Protein AF-A0A820HJA4-F1 (afdb_monomer_lite)

Radius of gyration: 14.68 Å; chains: 1; bounding box: 36×21×40 Å

Organism: NCBI:txid392033

Sequence (76 aa):
EQMKKAGFIDTYQHGETPTFNGFRLTGYGPKIDFIWISLNSVYRVEGETKVDDYHDKDGFFPSDHFPVYTDLIYTE

pLDDT: mean 87.02, std 9.0, range [59.41, 96.31]

Structure (mmCIF, N/CA/C/O backbone):
data_AF-A0A820HJA4-F1
#
_entry.id   AF-A0A820HJA4-F1
#
loop_
_atom_site.group_PDB
_atom_site.id
_atom_site.type_symbol
_atom_site.label_atom_id
_atom_site.label_alt_id
_atom_site.label_comp_id
_atom_site.label_asym_id
_atom_site.label_entity_id
_atom_site.label_seq_id
_atom_site.pdbx_PDB_ins_code
_atom_site.Cartn_x
_atom_site.Cartn_y
_atom_site.Cartn_z
_atom_site.occupancy
_atom_site.B_iso_or_equiv
_atom_site.auth_seq_id
_atom_site.auth_comp_id
_atom_site.auth_asym_id
_atom_site.auth_atom_id
_atom_site.pdbx_PDB_model_num
ATOM 1 N N . GLU A 1 1 ? 6.688 7.606 10.623 1.00 77.81 1 GLU A N 1
ATOM 2 C CA . GLU A 1 1 ? 6.541 7.983 12.053 1.00 77.81 1 GLU A CA 1
ATOM 3 C C . GLU A 1 1 ? 5.363 8.896 12.387 1.00 77.81 1 GLU A C 1
ATOM 5 O O . GLU A 1 1 ? 4.607 8.538 13.280 1.00 77.81 1 GLU A O 1
ATOM 10 N N . GLN A 1 2 ? 5.145 10.032 11.713 1.00 90.88 2 GLN A N 1
ATOM 11 C CA . GLN A 1 2 ? 4.001 10.909 12.041 1.00 90.88 2 GLN A CA 1
ATOM 12 C C . GLN A 1 2 ? 2.639 10.214 11.857 1.00 90.88 2 GLN A C 1
ATOM 14 O O . GLN A 1 2 ? 1.821 10.252 12.769 1.00 90.88 2 GLN A O 1
ATOM 19 N N . MET A 1 3 ? 2.442 9.490 10.748 1.00 93.19 3 MET A N 1
ATOM 20 C CA . MET A 1 3 ? 1.212 8.720 10.489 1.00 93.19 3 MET A CA 1
ATOM 21 C C . MET A 1 3 ? 0.933 7.667 11.570 1.00 93.19 3 MET A C 1
ATOM 23 O O . MET A 1 3 ? -0.173 7.591 12.094 1.00 93.19 3 MET A O 1
ATOM 27 N N . LYS A 1 4 ? 1.964 6.917 11.980 1.00 90.62 4 LYS A N 1
ATOM 28 C CA . LYS A 1 4 ? 1.863 5.934 13.069 1.00 90.62 4 LYS A CA 1
ATOM 29 C C . LYS A 1 4 ? 1.443 6.592 14.387 1.00 90.62 4 LYS A C 1
ATOM 31 O O . LYS A 1 4 ? 0.528 6.114 15.047 1.00 90.62 4 LYS A O 1
ATOM 36 N N . LYS A 1 5 ? 2.058 7.729 14.744 1.00 95.19 5 LYS A N 1
ATOM 37 C CA . LYS A 1 5 ? 1.684 8.511 15.940 1.00 95.19 5 LYS A CA 1
ATOM 38 C C . LYS A 1 5 ? 0.260 9.067 15.866 1.00 95.19 5 LYS A C 1
ATOM 40 O O . LYS A 1 5 ? -0.384 9.194 16.898 1.00 95.19 5 LYS A O 1
ATOM 45 N N . ALA A 1 6 ? -0.227 9.372 14.666 1.00 95.19 6 ALA A N 1
ATOM 46 C CA . ALA A 1 6 ? -1.597 9.814 14.421 1.00 95.19 6 ALA A CA 1
ATOM 47 C C . ALA A 1 6 ? -2.620 8.660 14.405 1.00 95.19 6 ALA A C 1
ATOM 49 O O . ALA A 1 6 ? -3.792 8.889 14.119 1.00 95.19 6 ALA A O 1
ATOM 50 N N . GLY A 1 7 ? -2.197 7.428 14.707 1.00 96.25 7 GLY A N 1
ATOM 51 C CA . GLY A 1 7 ? -3.081 6.270 14.780 1.00 96.25 7 GLY A CA 1
ATOM 52 C C . GLY A 1 7 ? -3.402 5.647 13.423 1.00 96.25 7 GLY A C 1
ATOM 53 O O . GLY A 1 7 ? -4.478 5.080 13.267 1.00 96.25 7 GLY A O 1
ATOM 54 N N . PHE A 1 8 ? -2.497 5.744 12.446 1.00 95.12 8 PHE A N 1
ATOM 55 C CA . PHE A 1 8 ? -2.621 5.063 11.157 1.00 95.12 8 PHE A CA 1
ATOM 56 C C . PHE A 1 8 ? -1.643 3.892 11.036 1.00 95.12 8 PHE A C 1
ATOM 58 O O . PHE A 1 8 ? -0.493 3.967 11.475 1.00 95.12 8 PHE A O 1
ATOM 65 N N . ILE A 1 9 ? -2.087 2.832 10.367 1.00 91.81 9 ILE A N 1
ATOM 66 C CA . ILE A 1 9 ? -1.270 1.691 9.958 1.00 91.81 9 ILE A CA 1
ATOM 67 C C . ILE A 1 9 ? -0.950 1.835 8.467 1.00 91.81 9 ILE A C 1
ATOM 69 O O . ILE A 1 9 ? -1.859 2.031 7.662 1.00 91.81 9 ILE A O 1
ATOM 73 N N . ASP A 1 10 ? 0.331 1.717 8.103 1.00 91.00 10 ASP A N 1
ATOM 74 C CA . ASP A 1 10 ? 0.727 1.449 6.711 1.00 91.00 10 ASP A CA 1
ATOM 75 C C . ASP A 1 10 ? 0.297 0.022 6.378 1.00 91.00 10 ASP A C 1
ATOM 77 O O . ASP A 1 10 ? 0.804 -0.925 6.982 1.00 91.00 10 ASP A O 1
ATOM 81 N N . THR A 1 11 ? -0.651 -0.120 5.456 1.00 89.62 11 THR A N 1
ATOM 82 C CA . THR A 1 11 ? -1.167 -1.425 5.011 1.00 89.62 11 THR A CA 1
ATOM 83 C C . THR A 1 11 ? -0.105 -2.233 4.266 1.00 89.62 11 THR A C 1
ATOM 85 O O . THR A 1 11 ? -0.215 -3.447 4.133 1.00 89.62 11 THR A O 1
ATOM 88 N N . TYR A 1 12 ? 0.966 -1.569 3.834 1.00 85.81 12 TYR A N 1
ATOM 89 C CA . TYR A 1 12 ? 2.029 -2.138 3.035 1.00 85.81 12 TYR A CA 1
ATOM 90 C C . TYR A 1 12 ? 3.273 -2.507 3.867 1.00 85.81 12 TYR A C 1
ATOM 92 O O . TYR A 1 12 ? 4.407 -2.389 3.405 1.00 85.81 12 TYR A O 1
ATOM 100 N N . GLN A 1 13 ? 3.088 -2.905 5.132 1.00 68.81 13 GLN A N 1
ATOM 101 C CA . GLN A 1 13 ? 4.191 -3.177 6.071 1.00 68.81 13 GLN A CA 1
ATOM 102 C C . GLN A 1 13 ? 4.983 -4.460 5.794 1.00 68.81 13 GLN A C 1
ATOM 104 O O . GLN A 1 13 ? 6.098 -4.581 6.295 1.00 68.81 13 GLN A O 1
ATOM 109 N N . HIS A 1 14 ? 4.438 -5.392 5.011 1.00 60.44 14 HIS A N 1
ATOM 110 C CA . HIS A 1 14 ? 5.050 -6.706 4.782 1.00 60.44 14 HIS A CA 1
ATOM 111 C C . HIS A 1 14 ? 5.757 -6.852 3.425 1.00 60.44 14 HIS A C 1
ATOM 113 O O . HIS A 1 14 ? 6.399 -7.871 3.193 1.00 60.44 14 HIS A O 1
ATOM 119 N N . GLY A 1 15 ? 5.695 -5.833 2.560 1.00 61.41 15 GLY A N 1
ATOM 120 C CA . GLY A 1 15 ? 6.338 -5.844 1.247 1.00 61.41 15 GLY A CA 1
ATOM 121 C C . GLY A 1 15 ? 7.389 -4.746 1.104 1.00 61.41 15 GLY A C 1
ATOM 122 O O . GLY A 1 15 ? 7.106 -3.570 1.336 1.00 61.41 15 GLY A O 1
ATOM 123 N N . GLU A 1 16 ? 8.594 -5.129 0.680 1.00 69.69 16 GLU A N 1
ATOM 124 C CA . GLU A 1 16 ? 9.598 -4.196 0.147 1.00 69.69 16 GLU A CA 1
ATOM 125 C C . GLU A 1 16 ? 9.441 -3.987 -1.368 1.00 69.69 16 GLU A C 1
ATOM 127 O O . GLU A 1 16 ? 10.307 -3.374 -1.989 1.00 69.69 16 GLU A O 1
ATOM 132 N N . THR A 1 17 ? 8.354 -4.484 -1.979 1.00 85.38 17 THR A N 1
ATOM 133 C CA . THR A 1 17 ? 8.172 -4.382 -3.429 1.00 85.38 17 THR A CA 1
ATOM 134 C C . THR A 1 17 ? 8.147 -2.901 -3.843 1.00 85.38 17 THR A C 1
ATOM 136 O O . THR A 1 17 ? 7.387 -2.091 -3.295 1.00 85.38 17 THR A O 1
ATOM 139 N N . PRO A 1 18 ? 9.012 -2.491 -4.776 1.00 89.44 18 PRO A N 1
ATOM 140 C CA . PRO A 1 18 ? 9.055 -1.103 -5.203 1.00 89.44 18 PRO A CA 1
ATOM 141 C C . PRO A 1 18 ? 7.747 -0.653 -5.835 1.00 89.44 18 PRO A C 1
ATOM 143 O O . PRO A 1 18 ? 7.065 -1.438 -6.482 1.00 89.44 18 PRO A O 1
ATOM 146 N N . THR A 1 19 ? 7.417 0.623 -5.654 1.00 92.25 19 THR A N 1
ATOM 147 C CA . THR A 1 19 ? 6.238 1.253 -6.272 1.00 92.25 19 THR A CA 1
ATOM 148 C C . THR A 1 19 ? 6.641 2.227 -7.369 1.00 92.25 19 THR A C 1
ATOM 150 O O . THR A 1 19 ? 5.796 2.911 -7.930 1.00 92.25 19 THR A O 1
ATOM 153 N N . PHE A 1 20 ? 7.940 2.313 -7.658 1.00 90.69 20 PHE A N 1
ATOM 154 C CA . PHE A 1 20 ? 8.510 3.270 -8.585 1.00 90.69 20 PHE A CA 1
ATOM 155 C C . PHE A 1 20 ? 9.624 2.635 -9.415 1.00 90.69 20 PHE A C 1
ATOM 157 O O . PHE A 1 20 ? 10.468 1.910 -8.885 1.00 90.69 20 PHE A O 1
ATOM 164 N N . ASN A 1 21 ? 9.679 2.970 -10.699 1.00 88.12 21 ASN A N 1
ATOM 165 C CA . ASN A 1 21 ? 10.758 2.631 -11.616 1.00 88.12 21 ASN A CA 1
ATOM 166 C C . ASN A 1 21 ? 11.031 3.824 -12.541 1.00 88.12 21 ASN A C 1
ATOM 168 O O . ASN A 1 21 ? 10.290 4.097 -13.482 1.00 88.12 21 ASN A O 1
ATOM 172 N N . GLY A 1 22 ? 12.103 4.563 -12.264 1.00 83.69 22 GLY A N 1
ATOM 173 C CA . GLY A 1 22 ? 12.393 5.794 -12.990 1.00 83.69 22 GLY A CA 1
ATOM 174 C C . GLY A 1 22 ? 12.845 5.527 -14.427 1.00 83.69 22 GLY A C 1
ATOM 175 O O . GLY A 1 22 ? 13.758 4.746 -14.659 1.00 83.69 22 GLY A O 1
ATOM 176 N N . PHE A 1 23 ? 12.324 6.282 -15.397 1.00 81.56 23 PHE A N 1
ATOM 177 C CA . PHE A 1 23 ? 12.617 6.086 -16.829 1.00 81.56 23 PHE A CA 1
ATOM 178 C C . PHE A 1 23 ? 14.104 6.149 -17.235 1.00 81.56 23 PHE A C 1
ATOM 180 O O . PHE A 1 23 ? 14.465 5.732 -18.332 1.00 81.56 23 PHE A O 1
ATOM 187 N N . ARG A 1 24 ? 14.971 6.730 -16.394 1.00 76.69 24 ARG A N 1
ATOM 188 C CA . ARG A 1 24 ? 16.403 6.929 -16.690 1.00 76.69 24 ARG A CA 1
ATOM 189 C C . ARG A 1 24 ? 17.315 5.850 -16.111 1.00 76.69 24 ARG A C 1
ATOM 191 O O . ARG A 1 24 ? 18.461 5.759 -16.541 1.00 76.69 24 ARG A O 1
ATOM 198 N N . LEU A 1 25 ? 16.854 5.095 -15.117 1.00 63.81 25 LEU A N 1
ATOM 199 C CA . LEU A 1 25 ? 17.647 4.087 -14.420 1.00 63.81 25 LEU A CA 1
ATOM 200 C C . LEU A 1 25 ? 16.926 2.753 -14.560 1.00 63.81 25 LEU A C 1
ATOM 202 O O . LEU A 1 25 ? 15.795 2.610 -14.121 1.00 63.81 25 LEU A O 1
ATOM 206 N N . THR A 1 26 ? 17.573 1.776 -15.185 1.00 59.41 26 THR A N 1
ATOM 207 C CA . THR A 1 26 ? 17.020 0.425 -15.287 1.00 59.41 26 THR A CA 1
ATOM 208 C C . THR A 1 26 ? 17.074 -0.258 -13.922 1.00 59.41 26 THR A C 1
ATOM 210 O O . THR A 1 26 ? 18.170 -0.523 -13.423 1.00 59.41 26 THR A O 1
ATOM 213 N N . GLY A 1 27 ? 15.913 -0.563 -13.343 1.00 66.81 27 GLY A N 1
ATOM 214 C CA . GLY A 1 27 ? 15.781 -1.375 -12.132 1.00 66.81 27 GLY A CA 1
ATOM 215 C C . GLY A 1 27 ? 14.697 -0.849 -11.196 1.00 66.81 27 GLY A C 1
ATOM 216 O O . GLY A 1 27 ? 14.510 0.359 -11.082 1.00 66.81 27 GLY A O 1
ATOM 217 N N . TYR A 1 28 ? 14.004 -1.761 -10.507 1.00 76.62 28 TYR A N 1
ATOM 218 C CA . TYR A 1 28 ? 12.992 -1.405 -9.514 1.00 76.62 28 TYR A CA 1
ATOM 219 C C . TYR A 1 28 ? 13.574 -0.425 -8.472 1.00 76.62 28 TYR A C 1
ATOM 221 O O . TYR A 1 28 ? 14.612 -0.693 -7.863 1.00 76.62 28 TYR A O 1
ATOM 229 N N . GLY A 1 29 ? 12.927 0.732 -8.323 1.00 85.19 29 GLY A N 1
ATOM 230 C CA . GLY A 1 29 ? 13.356 1.852 -7.487 1.00 85.19 29 GLY A CA 1
ATOM 231 C C . GLY A 1 29 ? 12.866 1.749 -6.037 1.00 85.19 29 GLY A C 1
ATOM 232 O O . GLY A 1 29 ? 12.764 0.653 -5.493 1.00 85.19 29 GLY A O 1
ATOM 233 N N . PRO A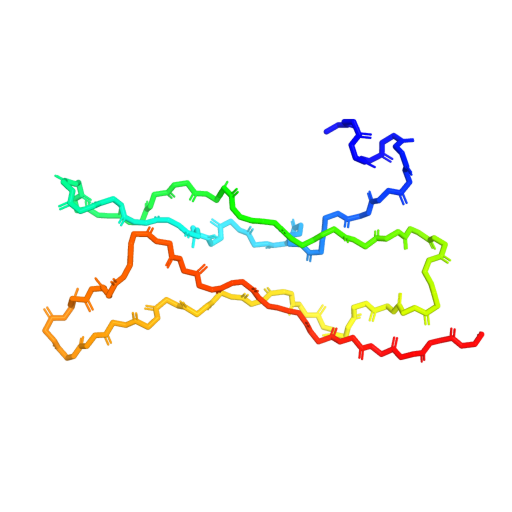 1 30 ? 12.602 2.873 -5.347 1.00 89.62 30 PRO A N 1
ATOM 234 C CA . PRO A 1 30 ? 12.097 2.838 -3.979 1.00 89.62 30 PRO A CA 1
ATOM 235 C C . PRO A 1 30 ? 10.587 2.548 -3.903 1.00 89.62 30 PRO A C 1
ATOM 237 O O . PRO A 1 30 ? 9.826 2.770 -4.843 1.00 89.62 30 PRO A O 1
ATOM 240 N N . LYS A 1 31 ? 10.138 2.126 -2.719 1.00 90.06 31 LYS A N 1
ATOM 241 C CA . LYS A 1 31 ? 8.736 2.209 -2.291 1.00 90.06 31 LYS A CA 1
ATOM 242 C C . LYS A 1 31 ? 8.457 3.636 -1.810 1.00 90.06 31 LYS A C 1
ATOM 244 O O . LYS A 1 31 ? 8.983 4.047 -0.772 1.00 90.06 31 LYS A O 1
ATOM 249 N N . ILE A 1 32 ? 7.651 4.385 -2.558 1.00 90.94 32 ILE A N 1
ATOM 250 C CA . ILE A 1 32 ? 7.288 5.779 -2.238 1.00 90.94 32 ILE A CA 1
ATOM 251 C C . ILE A 1 32 ? 5.779 6.045 -2.259 1.00 90.94 32 ILE A C 1
ATOM 253 O O . ILE A 1 32 ? 5.352 7.120 -1.840 1.00 90.94 32 ILE A O 1
ATOM 257 N N . ASP A 1 33 ? 4.983 5.054 -2.651 1.00 91.38 33 ASP A N 1
ATOM 258 C CA . ASP A 1 33 ? 3.525 5.093 -2.636 1.00 91.38 33 ASP A CA 1
ATOM 259 C C . ASP A 1 33 ? 2.990 4.233 -1.482 1.00 91.38 33 ASP A C 1
ATOM 261 O O . ASP A 1 33 ? 3.515 3.157 -1.178 1.00 91.38 33 ASP A O 1
ATOM 265 N N . PHE A 1 34 ? 1.960 4.726 -0.790 1.00 90.94 34 PHE A N 1
ATOM 266 C CA . PHE A 1 34 ? 1.476 4.130 0.456 1.00 90.94 34 PHE A CA 1
ATOM 267 C C . PHE A 1 34 ? -0.045 4.207 0.568 1.00 90.94 34 PHE A C 1
ATOM 269 O O . PHE A 1 34 ? -0.650 5.222 0.224 1.00 90.94 34 PHE A O 1
ATOM 276 N N . ILE A 1 35 ? -0.642 3.185 1.181 1.00 92.25 35 ILE A N 1
ATOM 277 C CA . ILE A 1 35 ? -2.035 3.207 1.635 1.00 92.25 35 ILE A CA 1
ATOM 278 C C . ILE A 1 35 ? -2.029 3.114 3.159 1.00 92.25 35 ILE A C 1
ATOM 280 O O . ILE A 1 35 ? -1.554 2.130 3.731 1.00 92.25 35 ILE A O 1
ATOM 284 N N . TRP A 1 36 ? -2.579 4.137 3.813 1.00 93.38 36 TRP A N 1
ATOM 285 C CA . TRP A 1 36 ? -2.685 4.218 5.267 1.00 93.38 36 TRP A CA 1
ATOM 286 C C . TRP A 1 36 ? -4.137 4.065 5.702 1.00 93.38 36 TRP A C 1
ATOM 288 O O . TRP A 1 36 ? -5.012 4.758 5.186 1.00 93.38 36 TRP A O 1
ATOM 298 N N . ILE A 1 37 ? -4.385 3.222 6.702 1.00 93.88 37 ILE A N 1
ATOM 299 C CA . ILE A 1 37 ? -5.712 3.058 7.302 1.00 93.88 37 ILE A CA 1
ATOM 300 C C . ILE A 1 37 ? -5.694 3.482 8.767 1.00 93.88 37 ILE A C 1
ATOM 302 O O . ILE A 1 37 ? -4.753 3.184 9.502 1.00 93.88 37 ILE A O 1
ATOM 306 N N . SER A 1 38 ? -6.727 4.205 9.199 1.00 94.88 38 SER A N 1
ATOM 307 C CA . SER A 1 38 ? -6.876 4.582 10.607 1.00 94.88 38 SER A CA 1
ATOM 308 C C . SER A 1 38 ? -7.149 3.347 11.466 1.00 94.88 38 SER A C 1
ATOM 310 O O . SER A 1 38 ? -7.953 2.489 11.100 1.00 94.88 38 SER A O 1
ATOM 312 N N . LEU A 1 39 ? -6.540 3.280 12.650 1.00 93.00 39 LEU A N 1
ATOM 313 C CA . LEU A 1 39 ? -6.823 2.255 13.659 1.00 93.00 39 LEU A CA 1
ATOM 314 C C . LEU A 1 39 ? -8.302 2.237 14.070 1.00 93.00 39 LEU A C 1
ATOM 316 O O . LEU A 1 39 ? -8.837 1.167 14.366 1.00 93.00 39 LEU A O 1
ATOM 320 N N . ASN A 1 40 ? -8.958 3.399 14.008 1.00 94.38 40 ASN A N 1
ATOM 321 C CA . ASN A 1 40 ? -10.371 3.593 14.339 1.00 94.38 40 ASN A CA 1
ATOM 322 C C . ASN A 1 40 ? -11.302 3.429 13.123 1.00 94.38 40 ASN A C 1
ATOM 324 O O . ASN A 1 40 ? -12.472 3.794 13.193 1.00 94.38 40 ASN A O 1
ATOM 328 N N . SER A 1 41 ? -10.783 2.952 11.989 1.00 94.19 41 SER A N 1
ATOM 329 C CA . SER A 1 41 ? -11.592 2.671 10.806 1.00 94.19 41 SER A CA 1
ATOM 330 C C . SER A 1 41 ? -12.572 1.525 11.072 1.00 94.19 41 SER A C 1
ATOM 332 O O . SER A 1 41 ? -12.206 0.531 11.697 1.00 94.19 41 SER A O 1
ATOM 334 N N . VAL A 1 42 ? -13.782 1.642 10.518 1.00 95.88 42 VAL A N 1
ATOM 335 C CA . VAL A 1 42 ? -14.762 0.540 10.400 1.00 95.88 42 VA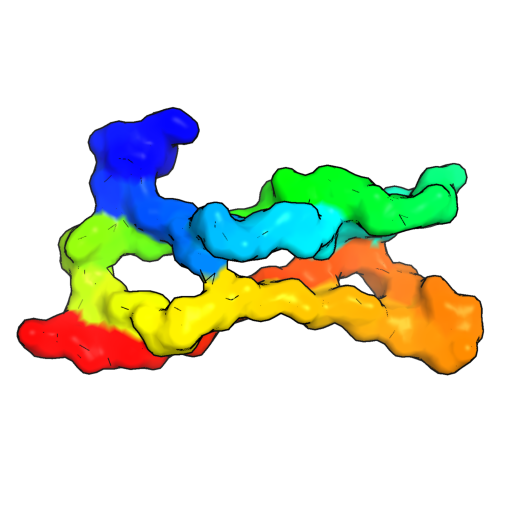L A CA 1
ATOM 336 C C . VAL A 1 42 ? -14.390 -0.458 9.297 1.00 95.88 42 VAL A C 1
ATOM 338 O O . VAL A 1 42 ? -15.105 -1.419 9.052 1.00 95.88 42 VAL A O 1
ATOM 341 N N . TYR A 1 43 ? -13.282 -0.220 8.600 1.00 94.12 43 TYR A N 1
ATOM 342 C CA . TYR A 1 43 ? -12.713 -1.133 7.620 1.00 94.12 43 TYR A CA 1
ATOM 343 C C . TYR A 1 43 ? -11.393 -1.703 8.127 1.00 94.12 43 TYR A C 1
ATOM 345 O O . TYR A 1 43 ? -10.607 -1.008 8.783 1.00 94.12 43 TYR A O 1
ATOM 353 N N . ARG A 1 44 ? -11.118 -2.949 7.751 1.00 91.94 44 ARG A N 1
ATOM 354 C CA . ARG A 1 44 ? -9.831 -3.623 7.927 1.00 91.94 44 ARG A CA 1
ATOM 355 C C . ARG A 1 44 ? -9.307 -4.084 6.576 1.00 91.94 44 ARG A C 1
ATOM 357 O O . ARG A 1 44 ? -10.079 -4.279 5.646 1.00 91.94 44 ARG A O 1
ATOM 364 N N . VAL A 1 45 ? -7.991 -4.237 6.484 1.00 91.19 45 VAL A N 1
ATOM 365 C CA . VAL A 1 45 ? -7.357 -4.828 5.304 1.00 91.19 45 VAL A CA 1
ATOM 366 C C . VAL A 1 45 ? -7.707 -6.310 5.249 1.00 91.19 45 VAL A C 1
ATOM 368 O O . VAL A 1 45 ? -7.547 -7.022 6.241 1.00 91.19 45 VAL A O 1
ATOM 371 N N . GLU A 1 46 ? -8.181 -6.758 4.095 1.00 91.81 46 GLU A N 1
ATOM 372 C CA . GLU A 1 46 ? -8.360 -8.162 3.766 1.00 91.81 46 GLU A CA 1
ATOM 373 C C . GLU A 1 46 ? -7.101 -8.665 3.045 1.00 91.81 46 GLU A C 1
ATOM 375 O O . GLU A 1 46 ? -6.849 -8.347 1.886 1.00 91.81 46 GLU A O 1
ATOM 380 N N . GLY A 1 47 ? -6.278 -9.445 3.749 1.00 88.94 47 GLY A N 1
ATOM 381 C CA . GLY A 1 47 ? -5.036 -9.986 3.196 1.00 88.94 47 GLY A CA 1
ATOM 382 C C . GLY A 1 47 ? -3.887 -8.974 3.166 1.00 88.94 47 GLY A C 1
ATOM 383 O O . GLY A 1 47 ? -3.585 -8.343 4.178 1.00 88.94 47 GLY A O 1
ATOM 384 N N . GLU A 1 48 ? -3.206 -8.875 2.023 1.00 87.75 48 GLU A N 1
ATOM 385 C CA . GLU A 1 48 ? -2.003 -8.056 1.837 1.00 87.75 48 GLU A CA 1
ATOM 386 C C . GLU A 1 48 ? -2.220 -6.967 0.780 1.00 87.75 48 GLU A C 1
ATOM 388 O O . GLU A 1 48 ? -2.922 -7.170 -0.214 1.00 87.75 48 GLU A O 1
ATOM 393 N N . THR A 1 49 ? -1.569 -5.818 0.972 1.00 90.75 49 THR A N 1
ATOM 394 C CA . THR A 1 49 ? -1.479 -4.763 -0.045 1.00 90.75 49 THR A CA 1
ATOM 395 C C . THR A 1 49 ? -0.617 -5.224 -1.216 1.00 90.75 49 THR A C 1
ATOM 397 O O . THR A 1 49 ? 0.478 -5.754 -1.027 1.00 90.75 49 THR A O 1
ATOM 400 N N . LYS A 1 50 ? -1.114 -4.992 -2.428 1.00 90.88 50 LYS A N 1
ATOM 401 C CA . LYS A 1 50 ? -0.544 -5.451 -3.695 1.00 90.88 50 LYS A CA 1
ATOM 402 C C . LYS A 1 50 ? -0.004 -4.267 -4.495 1.00 90.88 50 LYS A C 1
ATOM 404 O O . LYS A 1 50 ? -0.478 -3.137 -4.353 1.00 90.88 50 LYS A O 1
ATOM 409 N N . VAL A 1 51 ? 0.960 -4.561 -5.361 1.00 91.31 51 VAL A N 1
ATOM 410 C CA . VAL A 1 51 ? 1.496 -3.634 -6.362 1.00 91.31 51 VAL A CA 1
ATOM 411 C C . VAL A 1 51 ? 1.238 -4.227 -7.738 1.00 91.31 51 VAL A C 1
ATOM 413 O O . VAL A 1 51 ? 1.495 -5.409 -7.950 1.00 91.31 51 VAL A O 1
ATOM 416 N N . ASP A 1 52 ? 0.704 -3.416 -8.644 1.00 90.81 52 ASP A N 1
ATOM 417 C CA . ASP A 1 52 ? 0.563 -3.764 -10.055 1.00 90.81 52 ASP A CA 1
ATOM 418 C C . ASP A 1 52 ? 1.758 -3.203 -10.830 1.00 90.81 52 ASP A C 1
ATOM 420 O O . ASP A 1 52 ? 1.788 -2.025 -11.182 1.00 90.81 52 ASP A O 1
ATOM 424 N N . ASP A 1 53 ? 2.771 -4.030 -11.072 1.00 84.94 53 ASP A N 1
ATOM 425 C CA . ASP A 1 53 ? 3.947 -3.666 -11.862 1.00 84.94 53 ASP A CA 1
ATOM 426 C C . ASP A 1 53 ? 3.767 -3.989 -13.355 1.00 84.94 53 ASP A C 1
ATOM 428 O O . ASP A 1 53 ? 4.726 -4.340 -14.052 1.00 84.94 53 ASP A O 1
ATOM 432 N N . TYR A 1 54 ? 2.533 -3.867 -13.859 1.00 84.75 54 TYR A N 1
ATOM 433 C CA . TYR A 1 54 ? 2.218 -4.086 -15.263 1.00 84.75 54 TYR A CA 1
ATOM 434 C C . TYR A 1 54 ? 3.190 -3.354 -16.198 1.00 84.75 54 TYR A C 1
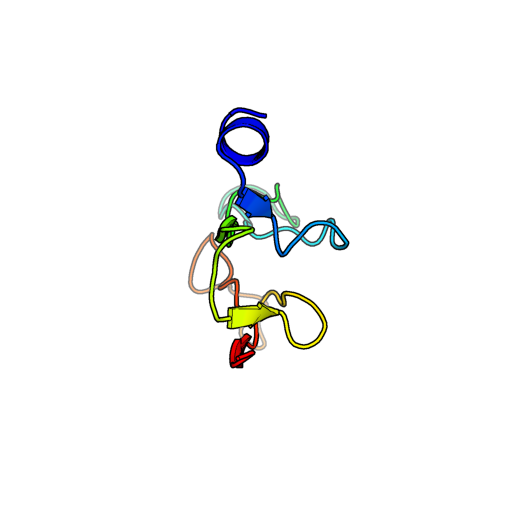ATOM 436 O O . TYR A 1 54 ? 3.370 -2.132 -16.156 1.00 84.75 54 TYR A O 1
ATOM 444 N N . HIS A 1 55 ? 3.747 -4.134 -17.114 1.00 84.31 55 HIS A N 1
ATOM 445 C CA . HIS A 1 55 ? 4.519 -3.689 -18.259 1.00 84.31 55 HIS A CA 1
ATOM 446 C C . HIS A 1 55 ? 4.030 -4.431 -19.498 1.00 84.31 55 HIS A C 1
ATOM 448 O O . HIS A 1 55 ? 3.478 -5.533 -19.415 1.00 84.31 55 HIS A O 1
ATOM 454 N N . ASP A 1 56 ? 4.213 -3.820 -20.665 1.00 84.06 56 ASP A N 1
ATOM 455 C CA . ASP A 1 56 ? 3.921 -4.517 -21.910 1.00 84.06 56 ASP A CA 1
ATOM 456 C C . ASP A 1 56 ? 4.934 -5.646 -22.185 1.00 84.06 56 ASP A C 1
ATOM 458 O O . ASP A 1 56 ? 5.920 -5.848 -21.473 1.00 84.06 56 ASP A O 1
ATOM 462 N N . LYS A 1 57 ? 4.687 -6.402 -23.256 1.00 86.50 57 LYS A N 1
ATOM 463 C CA . LYS A 1 57 ? 5.541 -7.521 -23.689 1.00 86.50 57 LYS A CA 1
ATOM 464 C C . LYS A 1 57 ? 7.002 -7.129 -23.966 1.00 86.50 57 LYS A C 1
ATOM 466 O O . LYS A 1 57 ? 7.853 -8.012 -24.014 1.00 86.50 57 LYS A O 1
ATOM 471 N N . ASP A 1 58 ? 7.264 -5.844 -24.198 1.00 85.62 58 ASP A N 1
ATOM 472 C CA . ASP A 1 58 ? 8.578 -5.296 -24.522 1.00 85.62 58 ASP A CA 1
ATOM 473 C C . ASP A 1 58 ? 9.253 -4.701 -23.264 1.00 85.62 58 ASP A C 1
ATOM 475 O O . ASP A 1 58 ? 10.364 -4.174 -23.338 1.00 85.62 58 ASP A O 1
ATOM 479 N N . GLY A 1 59 ? 8.612 -4.828 -22.092 1.00 80.00 59 GLY A N 1
ATOM 480 C CA . GLY A 1 59 ? 9.114 -4.352 -20.803 1.00 80.00 59 GLY A CA 1
ATOM 481 C C . GLY A 1 59 ? 8.894 -2.858 -20.568 1.00 80.00 59 GLY A C 1
ATOM 482 O O . GLY A 1 59 ? 9.517 -2.288 -19.670 1.00 80.00 59 GLY A O 1
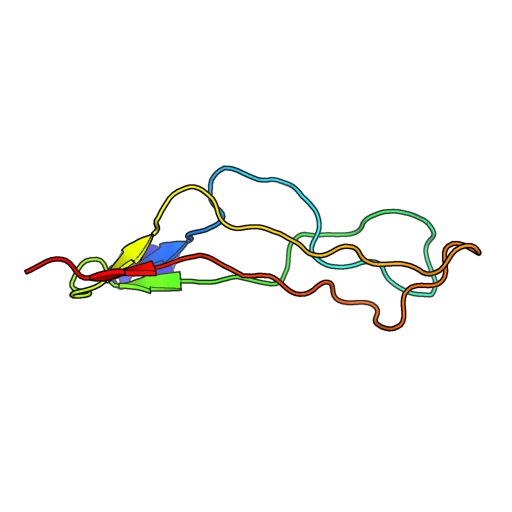ATOM 483 N N . PHE A 1 60 ? 8.047 -2.201 -21.368 1.00 82.00 60 PHE A N 1
ATOM 484 C CA . PHE A 1 60 ? 7.731 -0.789 -21.185 1.00 82.00 60 PHE A CA 1
ATOM 485 C C . PHE A 1 60 ? 6.686 -0.601 -20.084 1.00 82.00 60 PHE A C 1
ATOM 487 O O . PHE A 1 60 ? 5.598 -1.182 -20.116 1.00 82.00 60 PHE A O 1
ATOM 494 N N . PHE A 1 61 ? 7.017 0.275 -19.135 1.00 83.44 61 PHE A N 1
ATOM 495 C CA . PHE A 1 61 ? 6.102 0.738 -18.102 1.00 83.44 61 PHE A CA 1
ATOM 496 C C . PHE A 1 61 ? 5.428 2.041 -18.556 1.00 83.44 61 PHE A C 1
ATOM 498 O O . PHE A 1 61 ? 6.127 2.998 -18.903 1.00 83.44 61 PHE A O 1
ATOM 505 N N . PRO A 1 62 ? 4.086 2.129 -18.5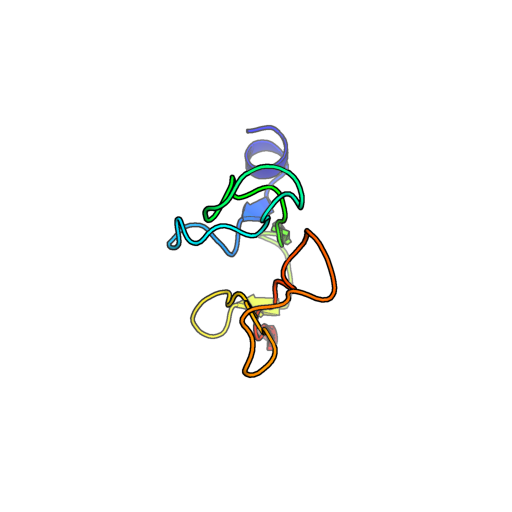26 1.00 85.00 62 PRO A N 1
ATOM 506 C CA . PRO A 1 62 ? 3.364 3.332 -18.944 1.00 85.00 62 PRO A CA 1
ATOM 507 C C . PRO A 1 62 ? 3.542 4.516 -17.982 1.00 85.00 62 PRO A C 1
ATOM 509 O O . PRO A 1 62 ? 3.285 5.659 -18.358 1.00 85.00 62 P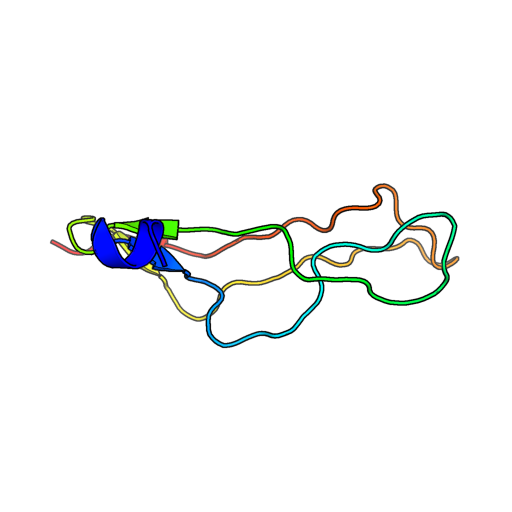RO A O 1
ATOM 512 N N . SER A 1 63 ? 3.975 4.253 -16.749 1.00 90.75 63 SER A N 1
ATOM 513 C CA . SER A 1 63 ? 4.295 5.245 -15.728 1.00 90.75 63 SER A CA 1
ATOM 514 C C . SER A 1 63 ? 5.541 4.803 -14.968 1.00 90.75 63 SER A C 1
ATOM 516 O O . SER A 1 63 ? 5.846 3.616 -14.885 1.00 90.75 63 SER A O 1
ATOM 518 N N . ASP A 1 64 ? 6.255 5.774 -14.413 1.00 89.62 64 ASP A N 1
ATOM 519 C CA . ASP A 1 64 ? 7.321 5.563 -13.445 1.00 89.62 64 ASP A CA 1
ATOM 520 C C . ASP A 1 64 ? 6.796 5.154 -12.064 1.00 89.62 64 ASP A C 1
ATOM 522 O O . ASP A 1 64 ? 7.596 4.745 -11.233 1.00 89.62 64 ASP A O 1
ATOM 526 N N . HIS A 1 65 ? 5.481 5.203 -11.825 1.00 92.31 65 HIS A N 1
ATOM 527 C CA . HIS A 1 65 ? 4.826 4.694 -10.622 1.00 92.31 65 HIS A CA 1
ATOM 528 C C . HIS A 1 65 ? 3.952 3.471 -10.922 1.00 92.31 65 HIS A C 1
ATOM 530 O O . HIS A 1 65 ? 3.263 3.405 -11.943 1.00 92.31 65 HIS A O 1
ATOM 536 N N . PHE A 1 66 ? 3.935 2.526 -9.987 1.00 91.31 66 PHE A N 1
ATOM 537 C CA . PHE A 1 66 ? 3.109 1.325 -10.023 1.00 91.31 66 PHE A CA 1
ATOM 538 C C . PHE A 1 66 ? 1.882 1.506 -9.129 1.00 91.31 66 PHE A C 1
ATOM 540 O O . PHE A 1 66 ? 2.029 1.913 -7.971 1.00 91.31 66 PHE A O 1
ATOM 547 N N . PRO A 1 67 ? 0.667 1.206 -9.620 1.00 92.69 67 PRO A N 1
ATOM 548 C CA . PRO A 1 67 ? -0.524 1.219 -8.788 1.00 92.69 67 PRO A CA 1
ATOM 549 C C . PRO A 1 67 ? -0.370 0.341 -7.543 1.00 92.69 67 PRO A C 1
ATOM 551 O O . PRO A 1 67 ? 0.036 -0.817 -7.618 1.00 92.69 67 PRO A O 1
ATOM 554 N N . VAL A 1 68 ? -0.752 0.895 -6.394 1.00 92.88 68 VAL A N 1
ATOM 555 C CA . VAL A 1 68 ? -0.805 0.192 -5.109 1.00 92.88 68 VAL A CA 1
ATOM 556 C C . VAL A 1 68 ? -2.265 0.080 -4.700 1.00 92.88 68 VAL A C 1
ATOM 558 O O . VAL A 1 68 ? -3.000 1.066 -4.762 1.00 92.88 68 VAL A O 1
ATOM 561 N N . TYR A 1 69 ? -2.698 -1.105 -4.283 1.00 93.19 69 TYR A N 1
ATOM 562 C CA . TYR A 1 69 ? -4.087 -1.350 -3.903 1.00 93.19 69 TYR A CA 1
ATOM 563 C C . TYR A 1 69 ? -4.188 -2.385 -2.785 1.00 93.19 69 TYR A C 1
ATOM 565 O O . TYR A 1 69 ? -3.305 -3.217 -2.586 1.00 93.19 69 TYR A O 1
ATOM 573 N N . THR A 1 70 ? -5.269 -2.304 -2.019 1.00 92.81 70 THR A N 1
ATOM 574 C CA . THR A 1 70 ? -5.543 -3.200 -0.898 1.00 92.81 70 THR A CA 1
ATOM 575 C C . THR A 1 70 ? -7.034 -3.490 -0.866 1.00 92.81 70 THR A C 1
ATOM 577 O O . THR A 1 70 ? -7.842 -2.596 -1.135 1.00 92.81 70 THR A O 1
ATOM 580 N N . ASP A 1 71 ? -7.388 -4.728 -0.557 1.00 94.12 71 ASP A N 1
ATOM 581 C CA . ASP A 1 71 ? -8.778 -5.131 -0.405 1.00 94.12 71 ASP A CA 1
ATOM 582 C C . ASP A 1 71 ? -9.226 -4.796 1.026 1.00 94.12 71 ASP A C 1
ATOM 584 O O . ASP A 1 71 ? -8.455 -4.918 1.982 1.00 94.12 71 ASP A O 1
ATOM 588 N N . LEU A 1 72 ? -10.455 -4.300 1.183 1.00 94.56 72 LEU A N 1
ATOM 589 C CA . LEU A 1 72 ? -10.992 -3.881 2.477 1.00 94.56 72 LEU A CA 1
ATOM 590 C C . LEU A 1 72 ? -12.243 -4.679 2.823 1.00 94.56 72 LEU A C 1
ATOM 592 O O . LEU A 1 72 ? -13.178 -4.758 2.027 1.00 94.56 72 LEU A O 1
ATOM 596 N N . ILE A 1 73 ? -12.298 -5.156 4.062 1.00 96.31 73 ILE A N 1
ATOM 597 C CA . ILE A 1 73 ? -13.485 -5.757 4.661 1.00 96.31 73 ILE A CA 1
ATOM 598 C C . ILE A 1 73 ? -14.086 -4.812 5.703 1.00 96.31 73 ILE A C 1
ATOM 600 O O . ILE A 1 73 ? -13.372 -4.159 6.468 1.00 96.31 73 ILE A O 1
ATOM 604 N N . TYR A 1 74 ? -15.413 -4.724 5.723 1.00 94.88 74 TYR A N 1
ATOM 605 C CA . TYR A 1 74 ? -16.154 -3.979 6.736 1.00 94.88 74 TYR A CA 1
ATOM 606 C C . TYR A 1 74 ? -16.211 -4.768 8.051 1.00 94.88 74 TYR A C 1
ATOM 608 O O . TYR A 1 74 ? -16.498 -5.965 8.047 1.00 94.88 74 TYR A O 1
ATOM 616 N N . THR A 1 75 ? -15.944 -4.101 9.171 1.00 84.12 75 THR A N 1
ATOM 617 C CA . THR A 1 75 ? -16.011 -4.671 10.521 1.00 84.12 75 THR A CA 1
ATOM 618 C C . THR A 1 75 ? -16.877 -3.779 11.407 1.00 84.12 75 THR A C 1
ATOM 620 O O . THR A 1 75 ? -16.538 -2.608 11.595 1.00 84.12 75 THR A O 1
ATOM 623 N N . GLU A 1 76 ? -17.971 -4.336 11.929 1.00 66.31 76 GLU A N 1
ATOM 624 C CA . GLU A 1 76 ? -18.853 -3.701 12.924 1.00 66.31 76 GLU A CA 1
ATOM 625 C C . GLU A 1 76 ? -18.252 -3.712 14.335 1.00 66.31 76 GLU A C 1
ATOM 627 O O . GLU A 1 76 ? -17.618 -4.728 14.710 1.00 66.31 76 GLU A O 1
#

Foldseek 3Di:
DVLVVVQKDFLQPPDQQAFFADPVDPDRDGNDDTDIDHNPDQKDFDDGKDWAQDDDPVRDDPDRGTDIDTDIDGHD

Secondary structure (DSSP, 8-state):
-HHHHTTEEETTTT----SB--TTS-S--------EEETT-SEEEEEEEEE-----TT---SSSB--EEEEEEE--

InterPro domains:
  IPR036691 Endonuclease/exonuclease/phosphatase superfamily [G3DSA:3.60.10.10] (1-72)
  IPR036691 Endonuclease/exonuclease/phosphatase superfamily [SSF56219] (6-75)